Protein AF-A0A7J9K4P6-F1 (afdb_monomer_lite)

pLDDT: mean 78.01, std 18.56, range [32.94, 96.94]

Foldseek 3Di:
DDDDQLVVLQVVLLVLLCQFQVHHSVVVVVVVVVVVVVVVPDPDPPPPPSQNRGHPVDDDDDDPRVVVSVVSNVLSVQSNDPDSVSHDGD

Structure (mmCIF, N/CA/C/O backbone):
data_AF-A0A7J9K4P6-F1
#
_entry.id   AF-A0A7J9K4P6-F1
#
loop_
_atom_site.group_PDB
_atom_site.id
_atom_site.type_symbol
_atom_site.label_atom_id
_atom_site.label_alt_id
_atom_site.label_comp_id
_atom_site.label_asym_id
_atom_site.label_entity_id
_atom_site.label_seq_id
_atom_site.pdbx_PDB_ins_code
_atom_site.Cartn_x
_atom_site.Cartn_y
_atom_site.Cartn_z
_atom_site.occupancy
_atom_site.B_iso_or_equiv
_atom_site.auth_seq_id
_atom_site.auth_comp_id
_atom_site.auth_asym_id
_atom_site.auth_atom_id
_atom_site.pdbx_PDB_model_num
ATOM 1 N N . MET A 1 1 ? 13.045 5.306 -15.468 1.00 63.62 1 MET A N 1
ATOM 2 C CA . MET A 1 1 ? 12.087 4.341 -14.890 1.00 63.62 1 MET A CA 1
ATOM 3 C C . MET A 1 1 ? 12.088 3.106 -15.777 1.00 63.62 1 MET A C 1
ATOM 5 O O . MET A 1 1 ? 11.945 3.263 -16.982 1.00 63.62 1 MET A O 1
ATOM 9 N N . ARG A 1 2 ? 12.356 1.920 -15.220 1.00 80.44 2 ARG A N 1
ATOM 10 C CA . ARG A 1 2 ? 12.210 0.642 -15.936 1.00 80.44 2 ARG A CA 1
ATOM 11 C C . ARG A 1 2 ? 10.762 0.194 -15.769 1.00 80.44 2 ARG A C 1
ATOM 13 O O . ARG A 1 2 ? 10.256 0.316 -14.664 1.00 80.44 2 ARG A O 1
ATOM 20 N N . VAL A 1 3 ? 10.121 -0.270 -16.837 1.00 88.38 3 VAL A N 1
ATOM 21 C CA . VAL A 1 3 ? 8.766 -0.836 -16.770 1.00 88.38 3 VAL A CA 1
ATOM 22 C C . VAL A 1 3 ? 8.892 -2.325 -16.465 1.00 88.38 3 VAL A C 1
ATOM 24 O O . VAL A 1 3 ? 9.488 -3.068 -17.244 1.00 88.38 3 VAL A O 1
ATOM 27 N N . ASP A 1 4 ? 8.398 -2.728 -15.301 1.00 93.50 4 ASP A N 1
ATOM 28 C CA . ASP A 1 4 ? 8.366 -4.100 -14.793 1.00 93.50 4 ASP A CA 1
ATOM 29 C C . ASP A 1 4 ? 7.246 -4.244 -13.744 1.00 93.50 4 ASP A C 1
ATOM 31 O O . ASP A 1 4 ? 6.599 -3.261 -13.384 1.00 93.50 4 ASP A O 1
ATOM 35 N N . GLU A 1 5 ? 7.034 -5.459 -13.229 1.00 95.69 5 GLU A N 1
ATOM 36 C CA . GLU A 1 5 ? 6.037 -5.760 -12.183 1.00 95.69 5 GLU A CA 1
ATOM 37 C C . GLU A 1 5 ? 6.197 -4.864 -10.942 1.00 95.69 5 GLU A C 1
ATOM 39 O O . GLU A 1 5 ? 5.229 -4.524 -10.265 1.00 95.69 5 GLU A O 1
ATOM 44 N N . LYS A 1 6 ? 7.417 -4.394 -10.646 1.00 95.94 6 LYS A N 1
ATOM 45 C CA . LYS A 1 6 ? 7.652 -3.508 -9.500 1.00 95.94 6 LYS A CA 1
ATOM 46 C C . LYS A 1 6 ? 6.994 -2.142 -9.683 1.00 95.94 6 LYS A C 1
ATOM 48 O O . LYS A 1 6 ? 6.805 -1.440 -8.688 1.00 95.94 6 LYS A O 1
ATOM 53 N N . CYS A 1 7 ? 6.665 -1.740 -10.910 1.00 94.12 7 CYS A N 1
ATOM 54 C CA . CYS A 1 7 ? 5.841 -0.560 -11.168 1.00 94.12 7 CYS A CA 1
ATOM 55 C C . CYS A 1 7 ? 4.392 -0.789 -10.733 1.00 94.12 7 CYS A C 1
ATOM 57 O O . CYS A 1 7 ? 3.822 0.097 -10.101 1.00 94.12 7 CYS A O 1
ATOM 59 N N . ASP A 1 8 ? 3.842 -1.979 -10.976 1.00 96.00 8 ASP A N 1
ATOM 60 C CA . ASP A 1 8 ? 2.494 -2.343 -10.528 1.00 96.00 8 ASP A CA 1
ATOM 61 C C . ASP A 1 8 ? 2.430 -2.409 -8.997 1.00 96.00 8 ASP A C 1
ATOM 63 O O . ASP A 1 8 ? 1.506 -1.859 -8.400 1.00 96.00 8 ASP A O 1
ATOM 67 N N . VAL A 1 9 ? 3.470 -2.954 -8.349 1.00 96.75 9 VAL A N 1
ATOM 68 C CA . VAL A 1 9 ? 3.610 -2.941 -6.879 1.00 96.75 9 VAL A CA 1
ATOM 69 C C . VAL A 1 9 ? 3.601 -1.510 -6.332 1.00 96.75 9 VAL A C 1
ATOM 71 O O . VAL A 1 9 ? 2.931 -1.220 -5.343 1.00 96.75 9 VAL A O 1
ATOM 74 N N . TYR A 1 10 ? 4.323 -0.587 -6.974 1.00 93.88 10 TYR A N 1
ATOM 75 C CA . TYR A 1 10 ? 4.343 0.813 -6.548 1.00 93.88 10 TYR A CA 1
ATOM 76 C C . TYR A 1 10 ? 2.962 1.461 -6.691 1.00 93.88 10 TYR A C 1
ATOM 78 O O . TYR A 1 10 ? 2.474 2.079 -5.745 1.00 93.88 10 TYR A O 1
ATOM 86 N N . SER A 1 11 ? 2.307 1.271 -7.841 1.00 93.62 11 SER A N 1
ATOM 87 C CA . SER A 1 11 ? 0.942 1.746 -8.089 1.00 93.62 11 SER A CA 1
ATOM 88 C C . SER A 1 11 ? -0.053 1.177 -7.073 1.00 93.62 11 SER A C 1
ATOM 90 O O . SER A 1 11 ? -0.885 1.919 -6.556 1.00 93.62 11 SER A O 1
ATOM 92 N N . PHE A 1 12 ? 0.073 -0.101 -6.708 1.00 95.38 12 PHE A N 1
ATOM 93 C CA . PHE A 1 12 ? -0.709 -0.719 -5.637 1.00 95.38 12 PHE A CA 1
ATOM 94 C C . PHE A 1 12 ? -0.482 -0.029 -4.283 1.00 95.38 12 PHE A C 1
ATOM 96 O O . PHE A 1 12 ? -1.445 0.261 -3.572 1.00 95.38 12 PHE A O 1
ATOM 103 N N . GLY A 1 13 ? 0.768 0.296 -3.937 1.00 92.94 13 GLY A N 1
ATOM 104 C CA . GLY A 1 13 ? 1.092 1.062 -2.730 1.00 92.94 13 GLY A CA 1
ATOM 105 C C . GLY A 1 13 ? 0.425 2.442 -2.704 1.00 92.94 13 GLY A C 1
ATOM 106 O O . GLY A 1 13 ? -0.136 2.829 -1.679 1.00 92.94 13 GLY A O 1
ATOM 107 N N . VAL A 1 14 ? 0.421 3.155 -3.837 1.00 91.31 14 VAL A N 1
ATOM 108 C CA . VAL A 1 14 ? -0.239 4.468 -3.971 1.00 91.31 14 VAL A CA 1
ATOM 109 C C . VAL A 1 14 ? -1.750 4.344 -3.779 1.00 91.31 14 VAL A C 1
ATOM 111 O O . VAL A 1 14 ? -2.316 5.082 -2.976 1.00 91.31 14 VAL A O 1
ATOM 114 N N . ILE A 1 15 ? -2.392 3.395 -4.468 1.00 93.25 15 ILE A N 1
ATOM 115 C CA . ILE A 1 15 ? -3.842 3.157 -4.368 1.00 93.25 15 ILE A CA 1
ATOM 116 C C . ILE A 1 15 ? -4.224 2.750 -2.942 1.00 93.25 15 ILE A C 1
ATOM 118 O O . ILE A 1 15 ? -5.229 3.208 -2.406 1.00 93.25 15 ILE A O 1
ATOM 122 N N . THR A 1 16 ? -3.403 1.927 -2.288 1.00 92.38 16 THR A N 1
ATOM 123 C CA . THR A 1 16 ? -3.649 1.539 -0.895 1.00 92.38 16 THR A CA 1
ATOM 124 C C . THR A 1 16 ? -3.617 2.764 0.017 1.00 92.38 16 THR A C 1
ATOM 126 O O . THR A 1 16 ? -4.526 2.943 0.820 1.00 92.38 16 THR A O 1
ATOM 129 N N . MET A 1 17 ? -2.638 3.661 -0.137 1.00 87.81 17 MET A N 1
ATOM 130 C CA . MET A 1 17 ? -2.612 4.907 0.636 1.00 87.81 17 MET A CA 1
ATOM 131 C C . MET A 1 17 ? -3.806 5.819 0.322 1.00 87.81 17 MET A C 1
ATOM 133 O O . MET A 1 17 ? -4.388 6.378 1.246 1.00 87.81 17 MET A O 1
ATOM 137 N N . GLU A 1 18 ? -4.228 5.938 -0.938 1.00 89.75 18 GLU A N 1
ATOM 138 C CA . GLU A 1 18 ? -5.436 6.693 -1.311 1.00 89.75 18 GLU A CA 1
ATOM 139 C C . GLU A 1 18 ? -6.677 6.189 -0.563 1.00 89.75 18 GLU A C 1
ATOM 141 O O . GLU A 1 18 ? -7.412 6.988 0.022 1.00 89.75 18 GLU A O 1
ATOM 146 N N . VAL A 1 19 ? -6.878 4.869 -0.521 1.00 90.69 19 VAL A N 1
ATOM 147 C CA . VAL A 1 19 ? -7.997 4.244 0.199 1.00 90.69 19 VAL A CA 1
ATOM 148 C C . VAL A 1 19 ? -7.898 4.498 1.701 1.00 90.69 19 VAL A C 1
ATOM 150 O O . VAL A 1 19 ? -8.900 4.821 2.334 1.00 90.69 19 VAL A O 1
ATOM 153 N N . PHE A 1 20 ? -6.699 4.374 2.273 1.00 87.19 20 PHE A N 1
ATOM 154 C CA . PHE A 1 20 ? -6.492 4.539 3.710 1.00 87.19 20 PHE A CA 1
ATOM 155 C C . PHE A 1 20 ? -6.718 5.974 4.156 1.00 87.19 20 PHE A C 1
ATOM 157 O O . PHE A 1 20 ? -7.392 6.185 5.155 1.00 87.19 20 PHE A O 1
ATOM 164 N N . LEU A 1 21 ? -6.179 6.944 3.420 1.00 85.19 21 LEU A N 1
ATOM 165 C CA . LEU A 1 21 ? -6.297 8.363 3.743 1.00 85.19 21 LEU A CA 1
ATOM 166 C C . LEU A 1 21 ? -7.637 8.967 3.308 1.00 85.19 21 LEU A C 1
ATOM 168 O O . LEU A 1 21 ? -8.003 10.044 3.781 1.00 85.19 21 LEU A O 1
ATOM 172 N N . GLY A 1 22 ? -8.356 8.311 2.392 1.00 87.88 22 GLY A N 1
ATOM 173 C CA . GLY A 1 22 ? -9.576 8.843 1.786 1.00 87.88 22 GLY A CA 1
ATOM 174 C C . GLY A 1 22 ? -9.323 10.093 0.939 1.00 87.88 22 GLY A C 1
ATOM 175 O O . GLY A 1 22 ? -10.209 10.940 0.810 1.00 87.88 22 GLY A O 1
ATOM 176 N N . ARG A 1 23 ? -8.101 10.249 0.410 1.00 84.25 23 ARG A N 1
ATOM 177 C CA . ARG A 1 23 ? -7.636 11.432 -0.332 1.00 84.25 23 ARG A CA 1
ATOM 178 C C . ARG A 1 23 ? -6.952 11.025 -1.621 1.00 84.25 23 ARG A C 1
ATOM 180 O O . ARG A 1 23 ? -6.223 10.039 -1.653 1.00 84.25 23 ARG A O 1
ATOM 187 N N . HIS A 1 24 ? -7.129 11.843 -2.650 1.00 85.19 24 HIS A N 1
ATOM 188 C CA . HIS A 1 24 ? -6.541 11.597 -3.956 1.00 85.19 24 HIS A CA 1
ATOM 189 C C . HIS A 1 24 ? -4.994 11.643 -3.890 1.00 85.19 24 HIS A C 1
ATOM 191 O O . HIS A 1 24 ? -4.442 12.504 -3.198 1.00 85.19 24 HIS A O 1
ATOM 197 N N . PRO A 1 25 ? -4.259 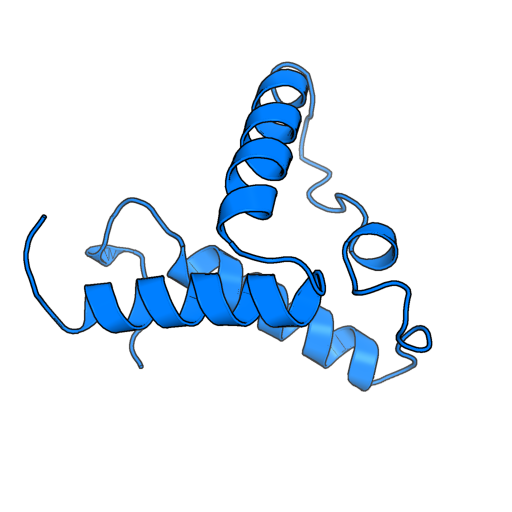10.795 -4.638 1.00 76.00 25 PRO A N 1
ATOM 198 C CA . PRO A 1 25 ? -2.796 10.739 -4.634 1.00 76.00 25 PRO A CA 1
ATOM 199 C C . PRO A 1 25 ? -2.100 12.078 -4.883 1.00 76.00 25 PRO A C 1
ATOM 201 O O . PRO A 1 25 ? -1.039 12.339 -4.319 1.00 76.00 25 PRO A O 1
ATOM 204 N N . GLY A 1 26 ? -2.704 12.953 -5.693 1.00 78.62 26 GLY A N 1
ATOM 205 C CA . GLY A 1 26 ? -2.198 14.313 -5.912 1.00 78.62 26 GLY A CA 1
ATOM 206 C C . GLY A 1 26 ? -2.149 15.152 -4.628 1.00 78.62 26 GLY A C 1
ATOM 207 O O . GLY A 1 26 ? -1.190 15.893 -4.417 1.00 78.62 26 GLY A O 1
ATOM 208 N N . ASP A 1 27 ? -3.120 14.969 -3.732 1.00 75.12 27 ASP A N 1
ATOM 209 C CA . ASP A 1 27 ? -3.159 15.637 -2.430 1.00 75.12 27 ASP A CA 1
ATOM 210 C C . ASP A 1 27 ? -2.168 14.989 -1.452 1.00 75.12 27 ASP A C 1
ATOM 212 O O . ASP A 1 27 ? -1.595 15.669 -0.597 1.00 75.12 27 ASP A O 1
ATOM 216 N N . LEU A 1 28 ? -1.905 13.683 -1.605 1.00 69.31 28 LEU A N 1
ATOM 217 C CA . LEU A 1 28 ? -0.936 12.949 -0.788 1.00 69.31 28 LEU A CA 1
ATOM 218 C C . LEU A 1 28 ? 0.496 13.438 -0.997 1.00 69.31 28 LEU A C 1
ATOM 220 O O . LEU A 1 28 ? 1.247 13.502 -0.031 1.00 69.31 28 LEU A O 1
ATOM 224 N N . ILE A 1 29 ? 0.879 13.830 -2.215 1.00 68.62 29 ILE A N 1
ATOM 225 C CA . ILE A 1 29 ? 2.217 14.389 -2.477 1.00 68.62 29 ILE A CA 1
ATOM 226 C C . ILE A 1 29 ? 2.441 15.635 -1.616 1.00 68.62 29 ILE A C 1
ATOM 228 O O . ILE A 1 29 ? 3.463 15.744 -0.944 1.00 68.62 29 ILE A O 1
ATOM 232 N N . SER A 1 30 ? 1.458 16.540 -1.564 1.00 66.69 30 SER A N 1
ATOM 233 C CA . SER A 1 30 ? 1.540 17.737 -0.720 1.00 66.69 30 SER A CA 1
ATOM 234 C C . SER A 1 30 ? 1.628 17.392 0.773 1.00 66.69 30 SER A C 1
ATOM 236 O O . SER A 1 30 ? 2.413 17.994 1.508 1.00 66.69 30 SER A O 1
ATOM 238 N N . TYR A 1 31 ? 0.886 16.365 1.203 1.00 66.25 31 TYR A N 1
ATOM 239 C CA . TYR A 1 31 ? 0.889 15.868 2.574 1.00 66.25 31 TYR A CA 1
ATOM 240 C C . TYR A 1 31 ? 2.247 15.263 2.958 1.00 66.25 31 TYR A C 1
ATOM 242 O O . TYR A 1 31 ? 2.838 15.675 3.955 1.00 66.25 31 TYR A O 1
ATOM 250 N N . PHE A 1 32 ? 2.804 14.365 2.144 1.00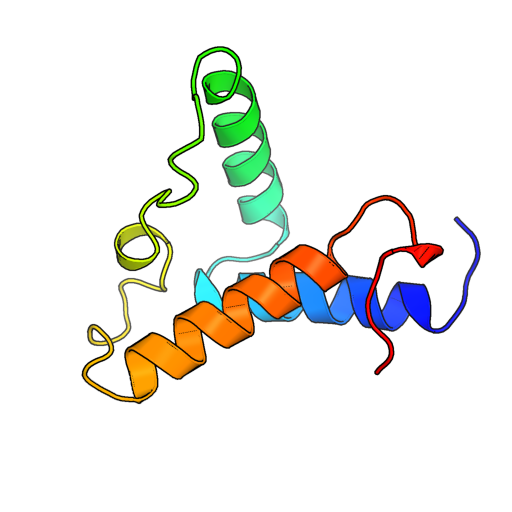 65.38 32 PHE A N 1
ATOM 251 C CA . PHE A 1 32 ? 4.106 13.750 2.405 1.00 65.38 32 PHE A CA 1
ATOM 252 C C . PHE A 1 32 ? 5.262 14.750 2.296 1.00 65.38 32 PHE A C 1
ATOM 254 O O . PHE A 1 32 ? 6.151 14.718 3.139 1.00 65.38 32 PHE A O 1
ATOM 261 N N . SER A 1 33 ? 5.237 15.698 1.353 1.00 64.00 33 SER A N 1
ATOM 262 C CA . SER A 1 33 ? 6.244 16.770 1.292 1.00 64.00 33 SER A CA 1
ATOM 263 C C . SER A 1 33 ? 6.209 17.683 2.525 1.00 64.00 33 SER A C 1
ATOM 265 O O . SER A 1 33 ? 7.255 18.134 3.001 1.00 64.00 33 SER A O 1
ATOM 267 N N . SER A 1 34 ? 5.019 17.932 3.085 1.00 58.91 34 SER A N 1
ATOM 268 C CA . SER A 1 34 ? 4.889 18.653 4.356 1.00 58.91 34 SER A CA 1
ATOM 269 C C . SER A 1 34 ? 5.435 17.844 5.541 1.00 58.91 34 SER A C 1
ATOM 271 O O . SER A 1 34 ? 6.040 18.417 6.446 1.00 58.91 34 SER A O 1
ATOM 273 N N . LEU A 1 35 ? 5.299 16.514 5.494 1.00 55.53 35 LEU A N 1
ATOM 274 C CA . LEU A 1 35 ? 5.797 15.587 6.509 1.00 55.53 35 LEU A CA 1
ATOM 275 C C . LEU A 1 35 ? 7.326 15.420 6.449 1.00 55.53 35 LEU A C 1
ATOM 277 O O . LEU A 1 35 ? 7.990 15.357 7.478 1.00 55.53 35 LEU A O 1
ATOM 281 N N . GLU A 1 36 ? 7.923 15.406 5.255 1.00 51.28 36 GLU A N 1
ATOM 282 C CA . GLU A 1 36 ? 9.383 15.402 5.113 1.00 51.28 36 GLU A CA 1
ATOM 283 C C . GLU A 1 36 ? 10.004 16.716 5.608 1.00 51.28 36 GLU A C 1
ATOM 285 O O . GLU A 1 36 ? 11.059 16.702 6.241 1.00 51.28 36 GLU A O 1
ATOM 290 N N . SER A 1 37 ? 9.321 17.850 5.427 1.00 46.78 37 SER A N 1
ATOM 291 C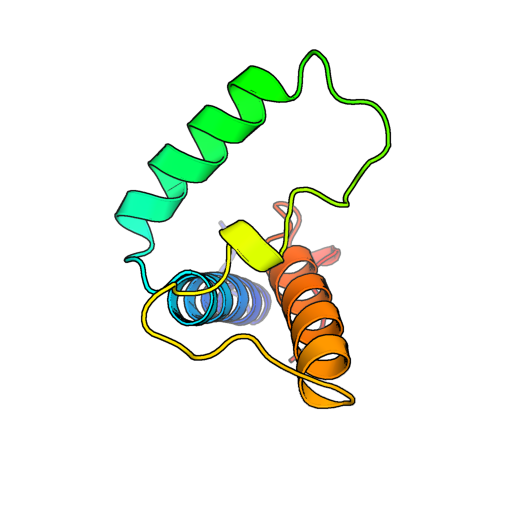 CA . SER A 1 37 ? 9.783 19.139 5.964 1.00 46.78 37 SER A CA 1
ATOM 292 C C . SER A 1 37 ? 9.810 19.166 7.500 1.00 46.78 37 SER A C 1
ATOM 294 O O . SER A 1 37 ? 10.660 19.837 8.087 1.00 46.78 37 SER A O 1
ATOM 296 N N . THR A 1 38 ? 8.941 18.398 8.168 1.00 43.78 38 THR A N 1
ATOM 297 C CA . THR A 1 38 ? 8.949 18.227 9.632 1.00 43.78 38 THR A CA 1
ATOM 298 C C . THR A 1 38 ? 9.865 17.088 10.103 1.00 43.78 38 THR A C 1
ATOM 300 O O . THR A 1 38 ? 10.236 17.039 11.276 1.00 43.78 38 THR A O 1
ATOM 303 N N . SER A 1 39 ? 10.309 16.211 9.193 1.00 41.28 39 SER A N 1
ATOM 304 C CA . SER A 1 39 ? 11.148 15.039 9.491 1.00 41.28 39 SER A CA 1
ATOM 305 C C . SER A 1 39 ? 12.620 15.343 9.793 1.00 41.28 39 SER A C 1
ATOM 307 O O . SER A 1 39 ? 13.311 14.488 10.346 1.00 41.28 39 SER A O 1
ATOM 309 N N . SER A 1 40 ? 13.097 16.572 9.556 1.00 37.78 40 SER A N 1
ATOM 310 C CA . SER A 1 40 ? 14.440 17.002 9.995 1.00 37.78 40 SER A CA 1
ATOM 311 C C . SER A 1 40 ? 14.610 17.032 11.526 1.00 37.78 40 SER A C 1
ATOM 313 O O . SER A 1 40 ? 15.712 17.276 12.014 1.00 37.78 40 SER A O 1
ATOM 315 N N . SER A 1 41 ? 13.543 16.741 12.285 1.00 37.19 41 SER A N 1
ATOM 316 C CA . SER A 1 41 ? 13.529 16.769 13.747 1.00 37.19 41 SER A CA 1
ATOM 317 C C . SER A 1 41 ? 12.869 15.550 14.423 1.00 37.19 41 SER A C 1
ATOM 319 O O . SER A 1 41 ? 12.612 15.614 15.624 1.00 37.19 41 SER A O 1
ATOM 321 N N . LEU A 1 42 ? 12.577 14.451 13.711 1.00 39.59 42 LEU A N 1
ATOM 322 C CA . LEU A 1 42 ? 11.773 13.342 14.256 1.00 39.59 42 LEU A CA 1
ATOM 323 C C . LEU A 1 42 ? 12.565 12.025 14.335 1.00 39.59 42 LEU A C 1
ATOM 325 O O . LEU A 1 42 ? 12.671 11.259 13.380 1.00 39.59 42 LEU A O 1
ATOM 329 N N . SER A 1 43 ? 13.121 11.776 15.522 1.00 32.94 43 SER A N 1
ATOM 330 C CA . SER A 1 43 ? 13.634 10.484 15.985 1.00 32.94 43 SER A CA 1
ATOM 331 C C . SER A 1 43 ? 12.538 9.418 15.996 1.00 32.94 43 SER A C 1
ATOM 333 O O . SER A 1 43 ? 11.459 9.733 16.471 1.00 32.94 43 SER A O 1
ATOM 335 N N . ASN A 1 44 ? 12.861 8.200 15.534 1.00 39.94 44 ASN A N 1
ATOM 336 C CA . ASN A 1 44 ? 12.342 6.833 15.792 1.00 39.94 44 ASN A CA 1
ATOM 337 C C . ASN A 1 44 ? 10.860 6.538 16.140 1.00 39.94 44 ASN A C 1
ATOM 339 O O . ASN A 1 44 ? 10.468 5.371 16.099 1.00 39.94 44 ASN A O 1
ATOM 343 N N . ASP A 1 45 ? 10.013 7.522 16.396 1.00 40.91 45 ASP A N 1
ATOM 344 C CA . ASP A 1 45 ? 8.599 7.392 16.708 1.00 40.91 45 ASP A CA 1
ATOM 345 C C . ASP A 1 45 ? 7.796 7.347 15.406 1.00 40.91 45 ASP A C 1
ATOM 347 O O . ASP A 1 45 ? 6.935 8.179 15.129 1.00 40.91 45 ASP A O 1
ATOM 351 N N . GLN A 1 46 ? 8.042 6.293 14.616 1.00 45.38 46 GLN A N 1
ATOM 352 C CA . GLN A 1 46 ? 7.218 5.821 13.488 1.00 45.38 46 GLN A CA 1
ATOM 353 C C . GLN A 1 46 ? 5.779 5.421 13.910 1.00 45.38 46 GLN A C 1
ATOM 355 O O . GLN A 1 46 ? 5.122 4.608 13.268 1.00 45.38 46 GLN A O 1
ATOM 360 N N . GLN A 1 47 ? 5.280 6.002 15.000 1.00 42.97 47 GLN A N 1
ATOM 361 C CA . GLN A 1 47 ? 3.880 6.149 15.365 1.00 42.97 47 GLN A CA 1
ATOM 362 C C . GLN A 1 47 ? 3.382 7.534 14.926 1.00 42.97 47 GLN A C 1
ATOM 364 O O . GLN A 1 47 ? 2.614 8.176 15.642 1.00 42.97 47 GLN A O 1
ATOM 369 N N . VAL A 1 48 ? 3.809 8.016 13.748 1.00 47.34 48 VAL A N 1
ATOM 370 C CA . VAL A 1 48 ? 3.054 9.074 13.071 1.00 47.34 48 VAL A CA 1
ATOM 371 C C . VAL A 1 48 ? 1.639 8.528 12.927 1.00 47.34 48 VAL A C 1
ATOM 373 O O . VAL A 1 48 ? 1.395 7.472 12.346 1.00 47.34 48 VAL A O 1
ATOM 376 N N . LEU A 1 49 ? 0.763 9.198 13.652 1.00 51.75 49 LEU A N 1
ATOM 377 C CA . LEU A 1 49 ? -0.502 8.755 14.193 1.00 51.75 49 LEU A CA 1
ATOM 378 C C . LEU A 1 49 ? -1.405 8.146 13.108 1.00 51.75 49 LEU A C 1
ATOM 380 O O . LEU A 1 49 ? -2.163 8.851 12.450 1.00 51.75 49 LEU A O 1
ATOM 384 N N . LEU A 1 50 ? -1.358 6.816 12.946 1.00 52.75 50 LEU A N 1
ATOM 385 C CA . LEU A 1 50 ? -2.259 6.044 12.071 1.00 52.75 50 LEU A CA 1
ATOM 386 C C . LEU A 1 50 ? -3.720 6.477 12.253 1.00 52.75 50 LEU A C 1
ATOM 388 O O . LEU A 1 50 ? -4.456 6.608 11.284 1.00 52.75 50 LEU A O 1
ATOM 392 N N . LYS A 1 51 ? -4.108 6.787 13.493 1.00 50.62 51 LYS A N 1
ATOM 393 C CA . LYS A 1 51 ? -5.445 7.267 13.853 1.00 50.62 51 LYS A CA 1
ATOM 394 C C . LYS A 1 51 ? -5.853 8.575 13.158 1.00 50.62 51 LYS A C 1
ATOM 396 O O . LYS A 1 51 ? -7.020 8.715 12.817 1.00 50.62 51 LYS A O 1
ATOM 401 N N . ASP A 1 52 ? -4.912 9.482 12.916 1.00 57.03 52 ASP A N 1
ATOM 402 C CA . ASP A 1 52 ? -5.163 10.762 12.235 1.00 57.03 52 ASP A CA 1
ATOM 403 C C . ASP A 1 52 ? -4.950 10.663 10.717 1.00 57.03 52 ASP A C 1
ATOM 405 O O . AS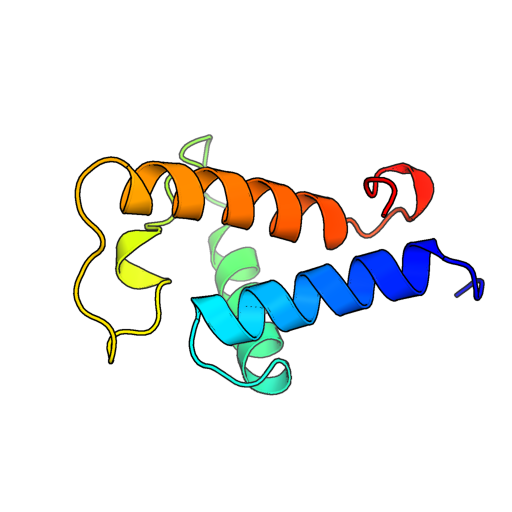P A 1 52 ? -5.265 11.595 9.976 1.00 57.03 52 ASP A O 1
ATOM 409 N N . THR A 1 53 ? -4.410 9.529 10.266 1.00 66.69 53 THR A N 1
ATOM 410 C CA . THR A 1 53 ? -4.065 9.262 8.867 1.00 66.69 53 THR A CA 1
ATOM 411 C C . THR A 1 53 ? -5.165 8.475 8.150 1.00 66.69 53 THR A C 1
ATOM 413 O O . THR A 1 53 ? -5.250 8.549 6.931 1.00 66.69 53 THR A O 1
ATOM 416 N N . ILE A 1 54 ? -6.020 7.747 8.880 1.00 78.19 54 ILE A N 1
ATOM 417 C CA . ILE A 1 54 ? -7.174 7.034 8.310 1.00 78.19 54 ILE A CA 1
ATOM 418 C C . ILE A 1 54 ? -8.253 8.037 7.878 1.00 78.19 54 ILE A C 1
ATOM 420 O O . ILE A 1 54 ? -8.468 9.052 8.544 1.00 78.19 54 ILE A O 1
ATOM 424 N N . ASP A 1 55 ? -8.964 7.721 6.796 1.00 84.00 55 ASP A N 1
ATOM 425 C CA . ASP A 1 55 ? -10.149 8.432 6.327 1.00 84.00 55 ASP A CA 1
ATOM 426 C C . ASP A 1 55 ? -11.118 8.675 7.491 1.00 84.00 55 ASP A C 1
ATOM 428 O O . ASP A 1 55 ? -11.770 7.762 8.003 1.00 84.00 55 ASP A O 1
ATOM 432 N N . GLN A 1 56 ? -11.227 9.940 7.896 1.00 83.06 56 GLN A N 1
ATOM 433 C CA . GLN A 1 56 ? -12.024 10.369 9.046 1.00 83.06 56 GLN A CA 1
ATOM 434 C C . GLN A 1 56 ? -13.532 10.166 8.843 1.00 83.06 56 GLN A C 1
ATOM 436 O O . GLN A 1 56 ? -14.306 10.318 9.787 1.00 83.06 56 GLN A O 1
ATOM 441 N N . ARG A 1 57 ? -13.969 9.828 7.622 1.00 87.25 57 ARG A N 1
ATOM 442 C CA . ARG A 1 57 ? -15.356 9.442 7.329 1.00 87.25 57 ARG A CA 1
ATOM 443 C C . ARG A 1 57 ? -15.669 8.021 7.804 1.00 87.25 57 ARG A C 1
ATOM 445 O O . ARG A 1 57 ? -16.843 7.664 7.893 1.00 87.25 57 ARG A O 1
ATOM 452 N N . LEU A 1 58 ? -14.649 7.210 8.088 1.00 85.06 58 LEU A N 1
ATOM 453 C CA . LEU A 1 58 ? -14.792 5.851 8.595 1.00 85.06 58 LEU A CA 1
ATOM 454 C C . LEU A 1 58 ? -14.830 5.838 10.125 1.00 85.06 58 LEU A C 1
ATOM 456 O O . LEU A 1 58 ? -14.230 6.667 10.807 1.00 85.06 58 LEU A O 1
ATOM 460 N N . SER A 1 59 ? -15.537 4.854 10.680 1.00 86.12 59 SER A N 1
ATOM 461 C CA . SER A 1 59 ? -15.464 4.590 12.118 1.00 86.12 59 SER A CA 1
ATOM 462 C C . SER A 1 59 ? -14.067 4.099 12.489 1.00 86.12 59 SER A C 1
ATOM 464 O O . SER A 1 59 ? -13.450 3.353 11.729 1.00 86.12 59 SER A O 1
ATOM 466 N N . ALA A 1 60 ? -13.585 4.489 13.670 1.00 83.12 60 ALA A N 1
ATOM 467 C CA . ALA A 1 60 ? -12.286 4.040 14.154 1.00 83.12 60 ALA A CA 1
ATOM 468 C C . ALA A 1 60 ? -12.241 2.498 14.207 1.00 83.12 60 ALA A C 1
ATOM 470 O O . ALA A 1 60 ? -13.153 1.894 14.783 1.00 83.12 60 ALA A O 1
ATOM 471 N N . PRO A 1 61 ? -11.214 1.854 13.626 1.00 83.94 61 PRO A N 1
ATOM 472 C CA . PR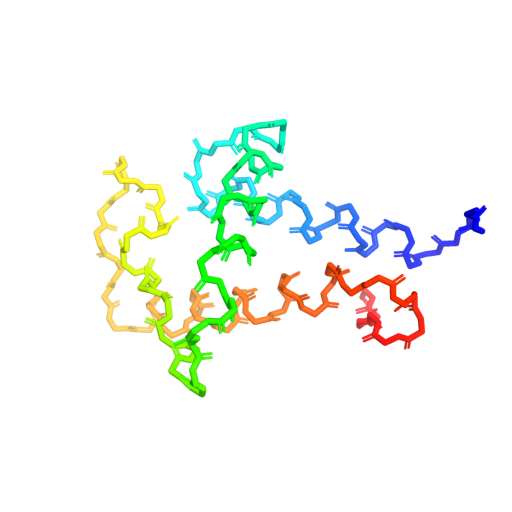O A 1 61 ? -11.093 0.404 13.663 1.00 83.94 61 PRO A CA 1
ATOM 473 C C . PRO A 1 61 ? -10.835 -0.073 15.096 1.00 83.94 61 PRO A C 1
ATOM 475 O O . PRO A 1 61 ? -10.182 0.608 15.889 1.00 83.94 61 PRO A O 1
ATOM 478 N N . VAL A 1 62 ? -11.354 -1.255 15.433 1.00 84.94 62 VAL A N 1
ATOM 479 C CA . VAL A 1 62 ? -11.268 -1.840 16.780 1.00 84.94 62 VAL A CA 1
ATOM 480 C C . VAL A 1 62 ? -10.859 -3.312 16.693 1.00 84.94 62 VAL A C 1
ATOM 482 O O . VAL A 1 62 ? -11.254 -4.026 15.767 1.00 84.94 62 VAL A O 1
ATOM 485 N N . GLY A 1 63 ? -10.068 -3.778 17.663 1.00 89.94 63 GLY A N 1
ATOM 486 C CA . GLY A 1 63 ? -9.604 -5.167 17.726 1.00 89.94 63 GLY A CA 1
ATOM 487 C C . GLY A 1 63 ? -8.788 -5.557 16.492 1.00 89.94 63 GLY A C 1
ATOM 488 O O . GLY A 1 63 ? -7.944 -4.783 16.045 1.00 89.94 63 GLY A O 1
ATOM 489 N N . GLN A 1 64 ? -9.088 -6.723 15.912 1.00 89.38 64 GLN A N 1
ATOM 490 C CA . GLN A 1 64 ? -8.345 -7.289 14.778 1.00 89.38 64 GLN A CA 1
ATOM 491 C C . GLN A 1 64 ? -8.250 -6.337 13.578 1.00 89.38 64 GLN A C 1
ATOM 493 O O . GLN A 1 64 ? -7.196 -6.207 12.968 1.00 89.38 64 GLN A O 1
ATOM 498 N N . SER A 1 65 ? -9.321 -5.591 13.292 1.00 86.38 65 SER A N 1
ATOM 499 C CA . SER A 1 65 ? -9.335 -4.635 12.176 1.00 86.38 65 SER A CA 1
ATOM 500 C C . SER A 1 65 ? -8.264 -3.544 12.293 1.00 86.38 65 SER A C 1
ATOM 502 O O . SER A 1 65 ? -7.740 -3.092 11.279 1.00 86.38 65 SER A O 1
ATOM 504 N N . ALA A 1 66 ? -7.904 -3.131 13.513 1.00 86.62 66 ALA A N 1
ATOM 505 C CA . ALA A 1 66 ? -6.848 -2.146 13.724 1.00 86.62 66 ALA A CA 1
ATOM 506 C C . ALA A 1 66 ? -5.459 -2.748 13.455 1.00 86.62 66 ALA A C 1
ATOM 508 O O . ALA A 1 66 ? -4.587 -2.075 12.909 1.00 86.62 66 ALA A O 1
ATOM 509 N N . GLU A 1 67 ? -5.256 -4.020 13.797 1.00 86.75 67 GLU A N 1
ATOM 510 C CA . GLU A 1 67 ? -4.006 -4.741 13.533 1.00 86.75 67 GLU A CA 1
ATOM 511 C C . GLU A 1 67 ? -3.812 -5.020 12.038 1.00 86.75 67 GLU A C 1
ATOM 513 O O . GLU A 1 67 ? -2.718 -4.815 11.498 1.00 86.75 67 GLU A O 1
ATOM 518 N N . ASP A 1 68 ? -4.883 -5.424 11.353 1.00 89.06 68 ASP A N 1
ATOM 519 C CA . ASP A 1 68 ? -4.893 -5.653 9.906 1.00 89.06 68 ASP A CA 1
ATOM 520 C C . ASP A 1 68 ? -4.588 -4.354 9.155 1.00 89.06 68 ASP A C 1
ATOM 522 O O . ASP A 1 68 ? -3.805 -4.335 8.201 1.00 89.06 68 ASP A O 1
ATOM 526 N N . LEU A 1 69 ? -5.142 -3.239 9.637 1.00 88.12 69 LEU A N 1
ATOM 527 C CA . LEU A 1 69 ? -4.873 -1.907 9.117 1.00 88.12 69 LEU A CA 1
ATOM 528 C C . LEU A 1 69 ? -3.392 -1.526 9.278 1.00 88.12 69 LEU A C 1
ATOM 530 O O . LEU A 1 69 ? -2.753 -1.124 8.307 1.00 88.12 69 LEU A O 1
ATOM 534 N N . VAL A 1 70 ? -2.819 -1.690 10.476 1.00 85.06 70 VAL A N 1
ATOM 535 C CA . VAL A 1 70 ? -1.387 -1.431 10.728 1.00 85.06 70 VAL A CA 1
ATOM 536 C C . VAL A 1 70 ? -0.516 -2.269 9.789 1.00 85.06 70 VAL A C 1
ATOM 538 O O . VAL A 1 70 ? 0.456 -1.770 9.220 1.00 85.06 70 VAL A O 1
ATOM 541 N N . SER A 1 71 ? -0.858 -3.545 9.617 1.00 90.56 71 SER A N 1
ATOM 542 C CA . SER A 1 71 ? -0.112 -4.480 8.772 1.00 90.56 71 SER A CA 1
ATOM 543 C C . SER A 1 71 ? -0.188 -4.089 7.297 1.00 90.56 71 SER A C 1
ATOM 545 O O . SER A 1 71 ? 0.834 -4.023 6.615 1.00 90.56 71 SER A O 1
ATOM 547 N N . THR A 1 72 ? -1.380 -3.734 6.824 1.00 91.50 72 THR A N 1
ATOM 548 C CA . THR A 1 72 ? -1.604 -3.274 5.451 1.00 91.50 72 THR A CA 1
ATOM 549 C C . THR A 1 72 ? -0.871 -1.960 5.177 1.00 91.50 72 THR A C 1
ATOM 551 O O . THR A 1 72 ? -0.225 -1.830 4.140 1.00 91.50 72 THR A O 1
ATOM 554 N N . MET A 1 73 ? -0.867 -1.019 6.128 1.00 88.19 73 MET A N 1
ATOM 555 C CA . MET A 1 73 ? -0.125 0.241 6.008 1.00 88.19 73 MET A CA 1
ATOM 556 C C . MET A 1 73 ? 1.386 -0.000 5.873 1.00 88.19 73 MET A C 1
ATOM 558 O O . MET A 1 73 ? 2.050 0.641 5.058 1.00 88.19 73 MET A O 1
ATOM 562 N N . LYS A 1 74 ? 1.941 -0.955 6.634 1.00 88.00 74 LYS A N 1
ATOM 563 C CA . LYS A 1 74 ? 3.357 -1.347 6.518 1.00 88.00 74 LYS A CA 1
ATOM 564 C C . LYS A 1 74 ? 3.674 -1.912 5.134 1.00 88.00 74 LYS A C 1
ATOM 566 O O . LYS A 1 74 ? 4.699 -1.552 4.559 1.00 88.00 74 LYS A O 1
ATOM 571 N N . ILE A 1 75 ? 2.798 -2.763 4.594 1.00 93.31 75 ILE A N 1
ATOM 572 C CA . ILE A 1 75 ? 2.951 -3.316 3.240 1.00 93.31 75 ILE A CA 1
ATOM 573 C C . ILE A 1 75 ? 2.890 -2.189 2.206 1.00 93.31 75 ILE A C 1
ATOM 575 O O . ILE A 1 75 ? 3.787 -2.085 1.374 1.00 93.31 75 ILE A O 1
ATOM 579 N N . ALA A 1 76 ? 1.900 -1.300 2.299 1.00 91.44 76 ALA A N 1
ATOM 580 C CA . ALA A 1 76 ? 1.757 -0.162 1.396 1.00 91.44 76 ALA A CA 1
ATOM 581 C C . ALA A 1 76 ? 3.005 0.737 1.404 1.00 91.44 76 ALA A C 1
ATOM 583 O O . ALA A 1 76 ? 3.503 1.114 0.344 1.00 91.44 76 ALA A O 1
ATOM 584 N N . LEU A 1 77 ? 3.575 1.015 2.581 1.00 87.94 77 LEU A N 1
ATOM 585 C CA . LEU A 1 77 ? 4.812 1.787 2.695 1.00 87.94 77 LEU A CA 1
ATOM 586 C C . LEU A 1 77 ? 6.012 1.061 2.060 1.00 87.94 77 LEU A C 1
ATOM 588 O O . LEU A 1 77 ? 6.827 1.694 1.390 1.00 87.94 77 LEU A O 1
ATOM 592 N N . ALA A 1 78 ? 6.109 -0.262 2.212 1.00 91.94 78 ALA A N 1
ATOM 593 C CA . ALA A 1 78 ? 7.145 -1.060 1.554 1.00 91.94 78 ALA A CA 1
ATOM 594 C C . ALA A 1 78 ? 6.995 -1.060 0.019 1.00 91.94 78 ALA A C 1
ATOM 596 O O . ALA A 1 78 ? 7.991 -0.961 -0.702 1.00 91.94 78 ALA A O 1
ATOM 597 N N . CYS A 1 79 ? 5.762 -1.108 -0.493 1.00 95.12 79 CYS A N 1
ATOM 598 C CA . CYS A 1 79 ? 5.456 -0.981 -1.921 1.00 95.12 79 CYS A CA 1
ATOM 599 C C . CYS A 1 79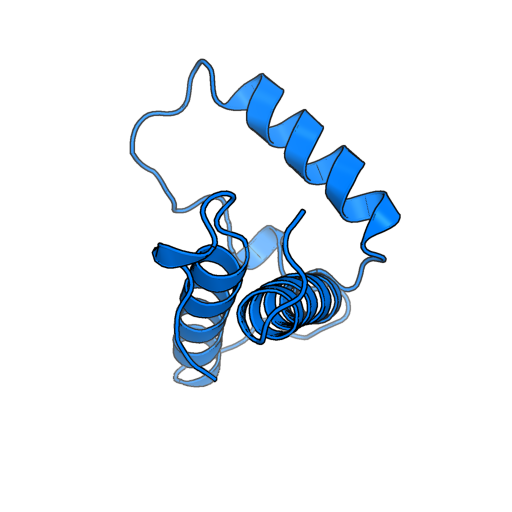 ? 5.908 0.364 -2.508 1.00 95.12 79 CYS A C 1
ATOM 601 O O . CYS A 1 79 ? 6.369 0.422 -3.650 1.00 95.12 79 CYS A O 1
ATOM 603 N N . LEU A 1 80 ? 5.842 1.435 -1.714 1.00 90.81 80 LEU A N 1
ATOM 604 C CA . LEU A 1 80 ? 6.217 2.796 -2.105 1.00 90.81 80 LEU A CA 1
ATOM 605 C C . LEU A 1 80 ? 7.728 3.076 -2.060 1.00 90.81 80 LEU A C 1
ATOM 607 O O . LEU A 1 80 ? 8.150 4.215 -2.263 1.00 90.81 80 LEU A O 1
ATOM 611 N N . ASN A 1 81 ? 8.571 2.062 -1.839 1.00 89.94 81 ASN A N 1
ATOM 612 C CA . ASN A 1 81 ? 10.018 2.254 -1.815 1.00 89.94 81 ASN A CA 1
ATOM 613 C C . ASN A 1 81 ? 10.536 2.816 -3.157 1.00 89.94 81 ASN A C 1
ATOM 615 O O . ASN A 1 81 ? 10.215 2.312 -4.242 1.00 89.94 81 ASN A O 1
ATOM 619 N N . GLY A 1 82 ? 11.379 3.850 -3.089 1.00 88.25 82 GLY A N 1
ATOM 620 C CA . GLY A 1 82 ? 11.999 4.464 -4.266 1.00 88.25 82 GLY A CA 1
ATOM 621 C C . GLY A 1 82 ? 12.896 3.500 -5.051 1.00 88.25 82 GLY A C 1
ATOM 622 O O . GLY A 1 82 ? 13.010 3.631 -6.269 1.00 88.25 82 GLY A O 1
ATOM 623 N N . ASN A 1 83 ? 13.474 2.493 -4.388 1.00 91.31 83 ASN A N 1
ATOM 624 C CA . ASN A 1 83 ? 14.229 1.418 -5.023 1.00 91.31 83 ASN A CA 1
ATOM 625 C C . ASN A 1 83 ? 13.301 0.231 -5.375 1.00 91.31 83 ASN A C 1
ATOM 627 O O . ASN A 1 83 ? 12.838 -0.460 -4.464 1.00 91.31 83 ASN A O 1
ATOM 631 N N . PRO A 1 84 ? 13.077 -0.082 -6.669 1.00 93.62 84 PRO A N 1
ATOM 632 C CA . PRO A 1 84 ? 12.196 -1.175 -7.094 1.00 93.62 84 PRO A CA 1
ATOM 633 C C . PRO A 1 84 ? 12.563 -2.555 -6.534 1.00 93.62 84 PRO A C 1
ATOM 635 O O . PRO A 1 84 ? 11.680 -3.385 -6.337 1.00 93.62 84 PRO A O 1
ATOM 638 N N . GLN A 1 85 ? 13.845 -2.804 -6.245 1.00 93.75 85 GLN A N 1
ATOM 639 C CA . GLN A 1 85 ? 14.312 -4.100 -5.732 1.00 93.75 85 GLN A CA 1
ATOM 640 C C . GLN A 1 85 ? 13.948 -4.337 -4.263 1.00 93.75 85 GLN A C 1
ATOM 642 O O . GLN A 1 85 ? 13.922 -5.479 -3.819 1.00 93.75 85 GLN A O 1
ATOM 647 N N . LEU A 1 86 ? 13.661 -3.269 -3.514 1.00 94.38 86 LEU A N 1
ATOM 648 C CA . LEU A 1 86 ? 13.262 -3.350 -2.107 1.00 94.38 86 LEU A CA 1
ATOM 649 C C . LEU A 1 86 ? 11.743 -3.449 -1.926 1.00 94.38 86 LEU A C 1
ATOM 651 O O . LEU A 1 86 ? 11.274 -3.667 -0.812 1.00 94.38 86 LEU A O 1
ATOM 655 N N . ARG A 1 87 ? 10.972 -3.282 -3.005 1.00 95.69 87 ARG A N 1
ATOM 656 C CA . ARG A 1 87 ? 9.519 -3.473 -2.979 1.00 95.69 87 ARG A CA 1
ATOM 657 C C . ARG A 1 87 ? 9.199 -4.969 -2.840 1.00 95.69 87 ARG A C 1
ATOM 659 O O . ARG A 1 87 ? 9.950 -5.783 -3.392 1.00 95.69 87 ARG A O 1
ATOM 666 N N . PRO A 1 88 ? 8.091 -5.351 -2.184 1.00 96.94 88 PRO A N 1
ATOM 667 C CA . PRO A 1 88 ? 7.644 -6.742 -2.123 1.00 96.94 88 PRO A CA 1
ATOM 668 C C . PRO A 1 88 ? 7.294 -7.300 -3.515 1.00 96.94 88 PRO A C 1
ATOM 670 O O . PRO A 1 88 ? 7.325 -6.588 -4.524 1.00 96.94 88 PRO A O 1
ATOM 673 N N . THR A 1 89 ? 7.051 -8.604 -3.590 1.00 95.56 89 THR A N 1
ATOM 674 C CA . THR A 1 89 ? 6.443 -9.251 -4.764 1.00 95.56 89 THR A CA 1
ATOM 675 C C . THR A 1 89 ? 4.924 -9.190 -4.644 1.00 95.56 89 THR A C 1
ATOM 677 O O . THR A 1 89 ? 4.423 -9.143 -3.516 1.00 95.56 89 THR A O 1
ATOM 680 N N . MET A 1 90 ? 4.221 -9.169 -5.780 1.00 89.94 90 MET A N 1
ATOM 681 C CA . MET A 1 90 ? 2.760 -9.309 -5.795 1.00 89.94 90 MET A CA 1
ATOM 682 C C . MET A 1 90 ? 2.312 -10.707 -5.365 1.00 89.94 90 MET A C 1
ATOM 684 O O . MET A 1 90 ? 3.114 -11.663 -5.497 1.00 89.94 90 MET A O 1
#

Radius of gyration: 13.91 Å; chains: 1; bounding box: 30×28×34 Å

Sequence (90 aa):
MRVDEKCDVYSFGVITMEVFLGRHPGDLISYFSSLESTSSSLSNDQQVLLKDTIDQRLSAPVGQSAEDLVSTMKIALACLNGNPQLRPTM

Organism: NCBI:txid34283

Secondary structure (DSSP, 8-state):
---SHHHHHHHHHHHHHHHHHTS-HHHHHHHHHHHHHHHTT--S-----HHHHS-TTSPPP-THHHHHHHHHHHHHHHHT-SSGGGSPP-

InterPro domains:
  IPR011009 Protein kinase-like domain superfamily [SSF56112] (3-90)
  IPR051420 Ser/Thr Protein Kinases with Diverse Regulatory Roles [PTHR48005] (1-90)